Protein AF-A0A3R7DRZ2-F1 (afdb_monomer_lite)

Foldseek 3Di:
DDDPDPPDVVVVVVVVLCVVPVQPPPPDQPLVVLLVLLVLCLVPPDPVLLVVLVVCVVVVVVVVLQVSSVVSVDHDNDDVSSVSSNVSNVVVVVVVVVVVVVVVVD

Radius of gyration: 16.47 Å; chains: 1; bounding box: 45×23×56 Å

Secondary structure (DSSP, 8-state):
--------HHHHHHHHHHHHS-----S---HHHHHHHHHHHHHH--HHHHHHHHHHHHTT-HHHHHHHHHHTT-----HHHHHHHHHHHHHHHHHHHHHHHHHH--

Sequence (106 aa):
MGRFLPENGFRRFLECEAERNPLRIEGRIDKDEVFREAAILAKRMIEKDVALIMRFWGDKDYQMIAFMLKKYGLEFKGIIYTEELIRELLRILGAKVEVEEDLLKS

Structure (mmCIF, N/CA/C/O backbone):
data_AF-A0A3R7DRZ2-F1
#
_entry.id   AF-A0A3R7DRZ2-F1
#
loop_
_atom_site.group_PDB
_atom_site.id
_atom_site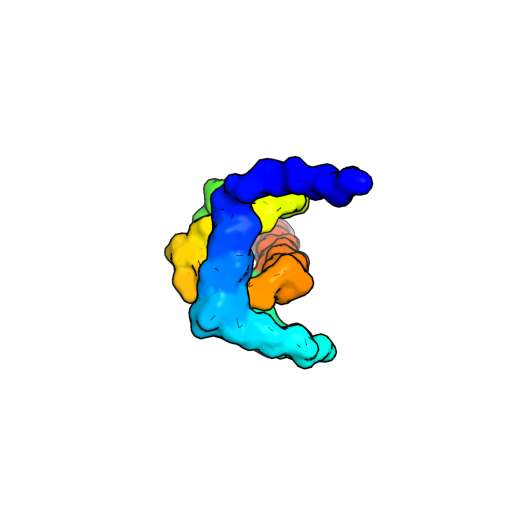.type_symbol
_atom_site.label_atom_id
_atom_site.label_alt_id
_atom_site.label_comp_id
_atom_site.label_asym_id
_atom_site.label_entity_id
_atom_site.label_seq_id
_atom_site.pdbx_PDB_ins_code
_atom_site.Cartn_x
_atom_site.Cartn_y
_atom_site.Cartn_z
_atom_site.occupancy
_atom_site.B_iso_or_equiv
_atom_site.auth_seq_id
_atom_site.auth_comp_id
_atom_site.auth_asym_id
_atom_site.auth_atom_id
_atom_site.pdbx_PDB_model_num
ATOM 1 N N . MET A 1 1 ? 13.079 -2.361 -37.277 1.00 37.75 1 MET A N 1
ATOM 2 C CA . MET A 1 1 ? 12.775 -1.057 -36.648 1.00 37.75 1 MET A CA 1
ATOM 3 C C . MET A 1 1 ? 11.992 -1.314 -35.371 1.00 37.75 1 MET A C 1
ATOM 5 O O . MET A 1 1 ? 10.832 -1.698 -35.445 1.00 37.75 1 MET A O 1
ATOM 9 N N . GLY A 1 2 ? 12.654 -1.228 -34.214 1.00 38.94 2 GLY A N 1
ATOM 10 C CA . GLY A 1 2 ? 11.992 -1.373 -32.916 1.00 38.94 2 GLY A CA 1
ATOM 11 C C . GLY A 1 2 ? 11.088 -0.171 -32.658 1.00 38.94 2 GLY A C 1
ATOM 12 O O . GLY A 1 2 ? 11.501 0.964 -32.889 1.00 38.94 2 GLY A O 1
ATOM 13 N N . ARG A 1 3 ? 9.845 -0.420 -32.239 1.00 39.84 3 ARG A N 1
ATOM 14 C CA . ARG A 1 3 ? 8.881 0.629 -31.894 1.00 39.84 3 ARG A CA 1
ATOM 15 C C . ARG A 1 3 ? 9.419 1.409 -30.692 1.00 39.84 3 ARG A C 1
ATOM 17 O O . ARG A 1 3 ? 9.465 0.870 -29.590 1.00 39.84 3 ARG A O 1
ATOM 24 N N . PHE A 1 4 ? 9.819 2.659 -30.910 1.00 44.88 4 PHE A N 1
ATOM 25 C CA . PHE A 1 4 ? 9.987 3.637 -29.840 1.00 44.88 4 PHE A CA 1
ATOM 26 C C . PHE A 1 4 ? 8.602 3.888 -29.234 1.00 44.88 4 PHE A C 1
ATOM 28 O O . PHE A 1 4 ? 7.766 4.569 -29.825 1.00 44.88 4 PHE A O 1
ATOM 35 N N . LEU A 1 5 ? 8.328 3.259 -28.092 1.00 47.66 5 LEU A N 1
ATOM 36 C CA . LEU A 1 5 ? 7.225 3.666 -27.225 1.00 47.66 5 LEU A CA 1
ATOM 37 C C . LEU A 1 5 ? 7.547 5.071 -26.687 1.00 47.66 5 LEU A C 1
ATOM 39 O O . LEU A 1 5 ? 8.708 5.314 -26.347 1.00 47.66 5 LEU A O 1
ATOM 43 N N . PRO A 1 6 ? 6.568 5.990 -26.625 1.00 52.25 6 PRO A N 1
ATOM 44 C CA . PRO A 1 6 ? 6.794 7.336 -26.112 1.00 52.25 6 PRO A CA 1
ATOM 45 C C . PRO A 1 6 ? 7.356 7.282 -24.683 1.00 52.25 6 PRO A C 1
ATOM 47 O O . PRO A 1 6 ? 7.055 6.367 -23.914 1.00 52.25 6 PRO A O 1
ATOM 50 N N . GLU A 1 7 ? 8.220 8.240 -24.338 1.00 54.59 7 GLU A N 1
ATOM 51 C CA . GLU A 1 7 ? 8.748 8.412 -22.980 1.00 54.59 7 GLU A CA 1
ATOM 52 C C . GLU A 1 7 ? 7.604 8.806 -22.037 1.00 54.59 7 GLU A C 1
ATOM 54 O O . GLU A 1 7 ? 7.334 9.979 -21.791 1.00 54.59 7 GLU A O 1
ATOM 59 N N . ASN A 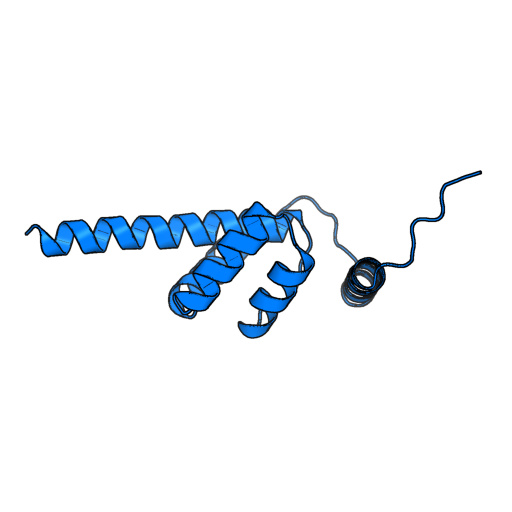1 8 ? 6.880 7.814 -21.523 1.00 66.44 8 ASN A N 1
ATOM 60 C CA . ASN A 1 8 ? 5.839 8.047 -20.534 1.00 66.44 8 ASN A CA 1
ATOM 61 C C . ASN A 1 8 ? 6.520 8.534 -19.246 1.00 66.44 8 ASN A C 1
ATOM 63 O O . ASN A 1 8 ? 7.491 7.922 -18.803 1.00 66.44 8 ASN A O 1
ATOM 67 N N . GLY A 1 9 ? 6.001 9.582 -18.599 1.00 64.62 9 GLY A N 1
ATOM 68 C CA . GLY A 1 9 ? 6.538 10.072 -17.318 1.00 64.62 9 GLY A CA 1
ATOM 69 C C . GLY A 1 9 ? 6.652 8.978 -16.245 1.00 64.62 9 GLY A C 1
ATOM 70 O O . GLY A 1 9 ? 7.546 9.031 -15.408 1.00 64.62 9 GLY A O 1
ATOM 71 N N . PHE A 1 10 ? 5.823 7.932 -16.337 1.00 62.12 10 PHE A N 1
ATOM 72 C CA . PHE A 1 10 ? 5.929 6.728 -15.516 1.00 62.12 10 PHE A CA 1
ATOM 73 C C . PHE A 1 10 ? 7.235 5.955 -15.726 1.00 62.12 10 PHE A C 1
ATOM 75 O O . PHE A 1 10 ? 7.822 5.483 -14.764 1.00 62.12 10 PHE A O 1
ATOM 82 N N . ARG A 1 11 ? 7.724 5.845 -16.967 1.00 68.50 11 ARG A N 1
ATOM 83 C CA . ARG A 1 11 ? 8.998 5.184 -17.262 1.00 68.50 11 ARG A CA 1
ATOM 84 C C . ARG A 1 11 ? 10.157 5.942 -16.625 1.00 68.50 11 ARG A C 1
ATOM 86 O O . ARG A 1 11 ? 10.944 5.324 -15.928 1.00 68.50 11 ARG A O 1
ATOM 93 N N . ARG A 1 12 ? 10.188 7.271 -16.772 1.00 68.06 12 ARG A N 1
ATOM 94 C CA . ARG A 1 12 ? 11.171 8.118 -16.079 1.00 68.06 12 ARG A CA 1
ATOM 95 C C . ARG A 1 12 ? 11.050 8.021 -14.562 1.00 68.06 12 ARG A C 1
ATOM 97 O O . ARG A 1 12 ? 12.059 8.027 -13.881 1.00 68.06 12 ARG A O 1
ATOM 104 N N . PHE A 1 13 ? 9.834 7.914 -14.028 1.00 70.06 13 PHE A N 1
ATOM 105 C CA . PHE A 1 13 ? 9.621 7.686 -12.599 1.00 70.06 13 PHE A CA 1
ATOM 106 C C 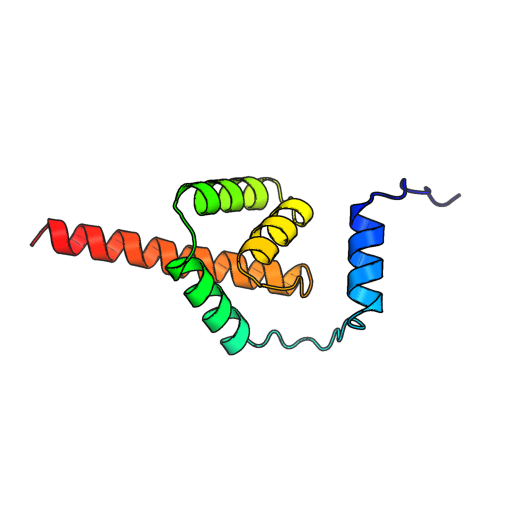. PHE A 1 13 ? 10.201 6.339 -12.150 1.00 70.06 13 PHE A C 1
ATOM 108 O O . PHE A 1 13 ? 10.949 6.309 -11.182 1.00 70.06 13 PHE A O 1
ATOM 115 N N . LEU A 1 14 ? 9.920 5.249 -12.871 1.00 66.75 14 LEU A N 1
ATOM 116 C CA . LEU A 1 14 ? 10.485 3.928 -12.584 1.00 66.75 14 LEU A CA 1
ATOM 117 C C . LEU A 1 14 ? 12.012 3.915 -12.716 1.00 66.75 14 LEU A C 1
ATOM 119 O O . LEU A 1 14 ? 12.678 3.306 -11.888 1.00 66.75 14 LEU A O 1
ATOM 123 N N . GLU A 1 15 ? 12.556 4.591 -13.728 1.00 65.94 15 GLU A N 1
ATOM 124 C CA . GLU A 1 15 ? 13.998 4.746 -13.942 1.00 65.94 15 GLU A CA 1
ATOM 125 C C . GLU A 1 15 ? 14.633 5.572 -12.812 1.00 65.94 15 GLU A C 1
ATOM 127 O O . GLU A 1 15 ? 15.612 5.126 -12.231 1.00 65.94 15 GLU A O 1
ATOM 132 N N . CYS A 1 16 ? 14.037 6.697 -12.402 1.00 66.19 16 CYS A N 1
ATOM 133 C CA . CYS A 1 16 ? 14.507 7.484 -11.258 1.00 66.19 16 CYS A CA 1
ATOM 134 C C . CYS A 1 16 ? 14.418 6.721 -9.929 1.00 66.19 16 CYS A C 1
ATOM 136 O O . CYS A 1 16 ? 15.331 6.817 -9.113 1.00 66.19 16 CYS A O 1
ATOM 138 N N . GLU A 1 17 ? 13.339 5.978 -9.674 1.00 62.94 17 GLU A N 1
ATOM 139 C CA . GLU A 1 17 ? 13.227 5.155 -8.463 1.00 62.94 17 GLU A CA 1
ATOM 140 C C . GLU A 1 17 ? 14.258 4.016 -8.484 1.00 62.94 17 GLU A C 1
ATOM 142 O O . GLU A 1 17 ? 14.906 3.765 -7.470 1.00 62.94 17 GLU A O 1
ATOM 147 N N . ALA A 1 18 ? 14.493 3.401 -9.649 1.00 60.94 18 ALA A N 1
ATOM 148 C CA . ALA A 1 18 ? 15.538 2.397 -9.837 1.00 60.94 18 ALA A CA 1
ATOM 149 C C . ALA A 1 18 ? 16.959 2.976 -9.723 1.00 60.94 18 ALA A C 1
ATOM 151 O O . ALA A 1 18 ? 17.855 2.282 -9.264 1.00 60.94 18 ALA A O 1
ATOM 152 N N . GLU A 1 19 ? 17.198 4.226 -10.114 1.00 62.75 19 GLU A N 1
ATOM 153 C CA . GLU A 1 19 ? 18.492 4.897 -9.929 1.00 62.75 19 GLU A CA 1
ATOM 154 C C . GLU A 1 19 ? 18.742 5.266 -8.461 1.00 62.75 19 GLU A C 1
ATOM 156 O O . GLU A 1 19 ? 19.869 5.160 -7.976 1.00 62.75 19 GLU A O 1
ATOM 161 N N . ARG A 1 20 ? 17.696 5.685 -7.738 1.00 60.84 20 ARG A N 1
ATOM 162 C CA . ARG A 1 20 ? 17.783 6.063 -6.317 1.00 60.84 20 ARG A CA 1
ATOM 163 C C . ARG A 1 20 ? 17.908 4.853 -5.396 1.00 60.84 20 ARG A C 1
ATOM 165 O O . ARG A 1 20 ? 18.618 4.930 -4.398 1.00 60.84 20 ARG A O 1
ATOM 172 N N . ASN A 1 21 ? 17.241 3.754 -5.737 1.00 54.81 21 ASN A N 1
ATOM 173 C CA . ASN A 1 21 ? 17.358 2.459 -5.083 1.00 54.81 21 ASN A CA 1
ATOM 174 C C . ASN A 1 21 ? 17.545 1.396 -6.176 1.00 54.81 21 ASN A C 1
ATOM 176 O O . ASN A 1 21 ? 16.541 0.905 -6.702 1.00 54.81 21 ASN A O 1
ATOM 180 N N . PRO A 1 22 ? 18.798 1.035 -6.536 1.00 48.53 22 PRO A N 1
ATOM 181 C CA . PRO A 1 22 ? 19.066 0.018 -7.550 1.00 48.53 22 PRO A CA 1
ATOM 182 C C . PRO A 1 22 ? 18.269 -1.226 -7.209 1.00 48.53 22 PRO A C 1
ATOM 184 O O . PRO A 1 22 ? 18.472 -1.817 -6.148 1.00 48.53 22 PRO A O 1
ATOM 187 N N . LEU A 1 23 ? 17.317 -1.552 -8.090 1.00 48.12 23 LEU A N 1
ATOM 188 C CA . LEU A 1 23 ? 16.370 -2.648 -7.947 1.00 48.12 23 LEU A CA 1
ATOM 189 C C . LEU A 1 23 ? 17.142 -3.906 -7.545 1.00 48.12 23 LEU A C 1
ATOM 191 O O . LEU A 1 23 ? 17.715 -4.597 -8.390 1.00 48.12 23 LEU A O 1
ATOM 195 N N . ARG A 1 24 ? 17.156 -4.213 -6.244 1.00 45.56 24 ARG A N 1
ATOM 196 C CA . ARG A 1 24 ? 17.525 -5.532 -5.743 1.00 45.56 24 ARG A CA 1
ATOM 197 C C . ARG A 1 24 ? 16.412 -6.467 -6.188 1.00 45.56 24 ARG A C 1
ATOM 199 O O . ARG A 1 24 ? 15.492 -6.770 -5.439 1.00 45.56 24 ARG A O 1
ATOM 206 N N . ILE A 1 25 ? 16.481 -6.895 -7.446 1.00 48.00 25 ILE A N 1
ATOM 207 C CA . ILE A 1 25 ? 15.766 -8.065 -7.939 1.00 48.00 25 ILE A CA 1
ATOM 208 C C . ILE A 1 25 ? 16.493 -9.276 -7.347 1.00 48.00 25 ILE A C 1
ATOM 210 O O . ILE A 1 25 ? 17.195 -10.010 -8.032 1.00 48.00 25 ILE A O 1
ATOM 214 N N . GLU A 1 26 ? 16.361 -9.460 -6.040 1.00 40.41 26 GLU A N 1
ATOM 215 C CA . GLU A 1 26 ? 16.558 -10.752 -5.402 1.00 40.41 26 GLU A CA 1
ATOM 216 C C . GLU A 1 26 ? 15.188 -11.165 -4.887 1.00 40.41 26 GLU A C 1
ATOM 218 O O . GLU A 1 26 ? 14.559 -10.454 -4.108 1.00 40.41 26 GLU A O 1
ATOM 223 N N . GLY A 1 27 ? 14.678 -12.273 -5.424 1.00 53.28 27 GLY A N 1
ATOM 224 C CA . GLY A 1 27 ? 13.291 -12.710 -5.302 1.00 53.28 27 GLY A CA 1
ATOM 225 C C . GLY A 1 27 ? 12.901 -13.184 -3.905 1.00 53.28 27 GLY A C 1
ATOM 226 O O . GLY A 1 27 ? 12.531 -14.341 -3.719 1.00 53.28 27 GLY A O 1
ATOM 227 N N . ARG A 1 28 ? 12.931 -12.287 -2.923 1.00 59.38 28 ARG A N 1
ATOM 228 C CA . ARG A 1 28 ? 12.305 -12.461 -1.617 1.00 59.38 28 ARG A CA 1
ATOM 229 C C . ARG A 1 28 ? 11.604 -11.164 -1.258 1.00 59.38 28 ARG A C 1
ATOM 231 O O . ARG A 1 28 ? 12.220 -10.220 -0.784 1.00 59.38 28 ARG A O 1
ATOM 238 N N . ILE A 1 29 ? 10.301 -11.133 -1.509 1.00 68.81 29 ILE A N 1
ATOM 239 C CA . ILE A 1 29 ? 9.426 -10.150 -0.879 1.00 68.81 29 ILE A CA 1
ATOM 240 C C . ILE A 1 29 ? 9.499 -10.425 0.624 1.00 68.81 29 ILE A C 1
ATOM 242 O O . ILE A 1 29 ? 9.204 -11.545 1.053 1.00 68.81 29 ILE A O 1
ATOM 246 N N . ASP A 1 30 ? 9.914 -9.435 1.409 1.00 81.31 30 ASP A N 1
ATOM 247 C CA . ASP A 1 30 ? 9.816 -9.508 2.862 1.00 81.31 30 ASP A CA 1
ATOM 248 C C . ASP A 1 30 ? 8.330 -9.425 3.242 1.00 81.31 30 ASP A C 1
ATOM 250 O O . ASP A 1 30 ? 7.705 -8.363 3.215 1.00 81.31 30 ASP A O 1
ATOM 254 N N . LYS A 1 31 ? 7.737 -10.583 3.544 1.00 83.38 31 LYS A N 1
ATOM 255 C CA . LYS A 1 31 ? 6.316 -10.678 3.898 1.00 83.38 31 LYS A CA 1
ATOM 256 C C . LYS A 1 31 ? 5.991 -9.936 5.193 1.00 83.38 31 LYS A C 1
ATOM 258 O O . LYS A 1 31 ? 4.879 -9.427 5.320 1.00 83.38 31 LYS A O 1
ATOM 263 N N . ASP A 1 32 ? 6.936 -9.849 6.124 1.00 86.62 32 ASP A N 1
ATOM 264 C CA . ASP A 1 32 ? 6.732 -9.147 7.390 1.00 86.62 32 ASP A CA 1
ATOM 265 C C . ASP A 1 32 ? 6.737 -7.634 7.170 1.00 86.62 32 ASP A C 1
ATOM 267 O O . ASP A 1 32 ? 6.010 -6.891 7.833 1.00 86.62 32 ASP A O 1
ATOM 271 N N . GLU A 1 33 ? 7.555 -7.148 6.238 1.00 88.25 33 GLU A N 1
ATOM 272 C CA . GLU A 1 33 ? 7.512 -5.758 5.783 1.00 88.25 33 GLU A CA 1
ATOM 273 C C . GLU A 1 33 ? 6.177 -5.430 5.102 1.00 88.25 33 GLU A C 1
ATOM 275 O O . GLU A 1 33 ? 5.496 -4.496 5.529 1.00 88.25 33 GLU A O 1
ATOM 280 N N 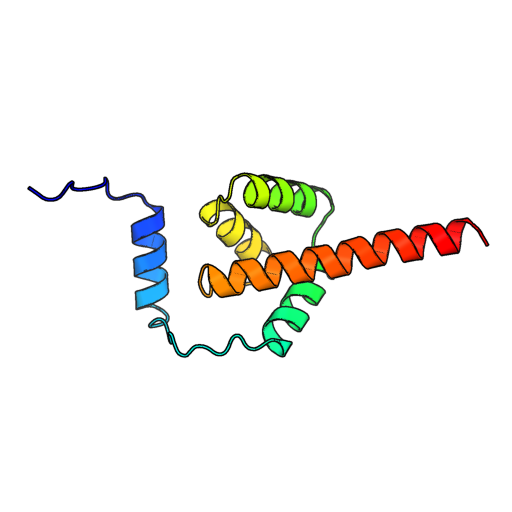. VAL A 1 34 ? 5.751 -6.250 4.133 1.00 91.06 34 VAL A N 1
ATOM 281 C CA . VAL A 1 34 ? 4.459 -6.090 3.443 1.00 91.06 34 VAL A CA 1
ATOM 282 C C . VAL A 1 34 ? 3.302 -6.051 4.439 1.00 91.06 34 VAL A C 1
ATOM 284 O O . VAL A 1 34 ? 2.461 -5.154 4.376 1.00 91.06 34 VAL A O 1
ATOM 287 N N . PHE A 1 35 ? 3.270 -6.987 5.390 1.00 92.50 35 PHE A N 1
ATOM 288 C CA . PHE A 1 35 ? 2.220 -7.049 6.401 1.00 92.50 35 PHE A CA 1
ATOM 289 C C . PHE A 1 35 ? 2.204 -5.805 7.297 1.00 92.50 35 PHE A C 1
ATOM 291 O O . PHE A 1 35 ? 1.143 -5.226 7.546 1.00 92.50 35 PHE A O 1
ATOM 298 N N . ARG A 1 36 ? 3.376 -5.355 7.765 1.00 91.75 36 ARG A N 1
ATOM 299 C CA . ARG A 1 36 ? 3.488 -4.146 8.596 1.00 91.75 36 ARG A CA 1
ATOM 300 C C . ARG A 1 36 ? 3.003 -2.909 7.855 1.00 91.75 36 ARG A C 1
ATOM 302 O O . ARG A 1 36 ? 2.236 -2.127 8.416 1.00 91.75 36 ARG A O 1
ATOM 309 N N . GLU A 1 37 ? 3.415 -2.737 6.606 1.00 94.06 37 GLU A N 1
ATOM 310 C CA . GLU A 1 37 ? 2.984 -1.603 5.793 1.00 94.06 37 GLU A CA 1
ATOM 311 C C . GLU A 1 37 ? 1.484 -1.661 5.489 1.00 94.06 37 GLU A C 1
ATOM 313 O O . GLU A 1 37 ? 0.795 -0.656 5.668 1.00 94.06 37 GLU A O 1
ATOM 318 N N . ALA A 1 38 ? 0.943 -2.833 5.142 1.00 93.75 38 ALA A N 1
ATOM 319 C CA . ALA A 1 38 ? -0.491 -3.027 4.932 1.00 93.75 38 ALA A CA 1
ATOM 320 C C . ALA A 1 38 ? -1.308 -2.679 6.185 1.00 93.75 38 ALA A C 1
ATOM 322 O O . ALA A 1 38 ? -2.325 -1.991 6.093 1.00 93.75 38 ALA A O 1
ATOM 323 N N . ALA A 1 39 ? -0.844 -3.083 7.371 1.00 92.94 39 ALA A N 1
ATOM 324 C CA . ALA A 1 39 ? -1.492 -2.749 8.637 1.00 92.94 39 ALA A CA 1
ATOM 325 C C . ALA A 1 39 ? -1.452 -1.239 8.936 1.00 92.94 39 ALA A C 1
ATOM 327 O O . ALA A 1 39 ? -2.447 -0.671 9.398 1.00 92.94 39 ALA A O 1
ATOM 328 N N . ILE A 1 40 ? -0.332 -0.566 8.642 1.00 92.44 40 ILE A N 1
ATOM 329 C CA . ILE A 1 40 ? -0.215 0.896 8.765 1.00 92.44 40 ILE A CA 1
ATOM 330 C C . ILE A 1 40 ? -1.216 1.586 7.836 1.00 92.44 40 ILE A C 1
ATOM 332 O O . ILE A 1 40 ? -1.919 2.502 8.273 1.00 92.44 40 ILE A O 1
ATOM 336 N N . LEU A 1 41 ? -1.313 1.135 6.583 1.00 93.06 41 LEU A N 1
ATOM 337 C CA . LEU A 1 41 ? -2.282 1.649 5.620 1.00 93.06 41 LEU A CA 1
ATOM 338 C C . LEU A 1 41 ? -3.712 1.432 6.111 1.00 93.06 41 LEU A C 1
ATOM 340 O O . LEU A 1 41 ? -4.452 2.399 6.236 1.00 93.06 41 LEU A O 1
ATOM 344 N N . ALA A 1 42 ? -4.080 0.211 6.496 1.00 92.25 42 ALA A N 1
ATOM 345 C CA . ALA A 1 42 ? -5.422 -0.119 6.975 1.00 92.25 42 ALA A CA 1
ATOM 346 C C . ALA A 1 42 ? -5.832 0.645 8.248 1.00 92.25 42 ALA A C 1
ATOM 348 O O . ALA A 1 42 ? -7.019 0.741 8.563 1.00 92.25 42 ALA A O 1
ATOM 349 N N . LYS A 1 43 ? -4.862 1.143 9.024 1.00 91.62 43 LYS A N 1
ATOM 350 C CA . LYS A 1 43 ? -5.102 1.977 10.209 1.00 91.62 43 LYS A CA 1
ATOM 351 C C . LYS A 1 43 ? -5.240 3.463 9.873 1.00 91.62 43 LYS A C 1
ATOM 353 O O . LYS A 1 43 ? -5.957 4.166 10.576 1.00 91.62 43 LYS A O 1
ATOM 358 N N . ARG A 1 44 ? -4.506 3.955 8.871 1.00 93.38 44 ARG A N 1
ATOM 359 C CA . ARG A 1 44 ? -4.397 5.393 8.569 1.00 93.38 44 ARG A CA 1
ATOM 360 C C . ARG A 1 44 ? -5.248 5.836 7.387 1.00 93.38 44 ARG A C 1
ATOM 362 O O . ARG A 1 44 ? -5.574 7.017 7.311 1.00 93.38 44 ARG A O 1
ATOM 369 N N . MET A 1 45 ? -5.546 4.934 6.456 1.00 92.25 45 MET A N 1
ATOM 370 C CA . MET A 1 45 ? -6.311 5.252 5.260 1.00 92.25 45 MET A CA 1
ATOM 371 C C . MET A 1 45 ? -7.746 5.596 5.606 1.00 92.25 45 MET A C 1
ATOM 373 O O . MET A 1 45 ? -8.423 4.866 6.325 1.00 92.25 45 MET A O 1
ATOM 377 N N . ILE A 1 46 ? -8.204 6.708 5.040 1.00 91.69 46 ILE A N 1
ATOM 378 C CA . ILE A 1 46 ? -9.613 7.085 5.056 1.00 91.69 46 ILE A CA 1
ATOM 379 C C . ILE A 1 46 ? -10.368 6.322 3.964 1.00 91.69 46 ILE A C 1
ATOM 381 O O . ILE A 1 46 ? -9.798 5.988 2.924 1.00 91.69 46 ILE A O 1
ATOM 385 N N . GLU A 1 47 ? -11.669 6.116 4.154 1.00 88.50 47 GLU A N 1
ATOM 386 C CA . GLU A 1 47 ? -12.532 5.364 3.226 1.00 88.50 47 GLU A CA 1
ATOM 387 C C . GLU A 1 47 ? -12.434 5.854 1.775 1.00 88.50 47 GLU A C 1
ATOM 389 O O . GLU A 1 47 ? -12.356 5.062 0.836 1.00 88.50 47 GLU A O 1
ATOM 394 N N . LYS A 1 48 ? -12.356 7.177 1.580 1.00 91.88 48 LYS A N 1
ATOM 395 C CA . LYS A 1 48 ? -12.199 7.784 0.252 1.00 91.88 48 LYS A CA 1
ATOM 396 C C . LYS A 1 48 ? -10.924 7.320 -0.456 1.00 91.88 48 LYS A C 1
ATOM 398 O O . LYS A 1 48 ? -10.944 7.079 -1.661 1.00 91.88 48 LYS A O 1
ATOM 403 N N . ASP A 1 49 ? -9.823 7.201 0.277 1.00 92.50 49 ASP A N 1
ATOM 404 C CA . ASP A 1 49 ? -8.537 6.797 -0.286 1.00 92.50 49 ASP A CA 1
ATOM 405 C C . ASP A 1 49 ? -8.495 5.290 -0.555 1.00 92.50 49 ASP A C 1
ATOM 407 O O . ASP A 1 49 ? -7.918 4.875 -1.561 1.00 92.50 49 ASP A O 1
ATOM 411 N N . VAL A 1 50 ? -9.176 4.490 0.274 1.00 90.38 50 VAL A N 1
ATOM 412 C CA . VAL A 1 50 ? -9.406 3.060 0.013 1.00 90.38 50 VAL A CA 1
ATOM 413 C C . VAL A 1 50 ? -10.165 2.876 -1.301 1.00 90.38 50 VAL A C 1
ATOM 415 O O . VAL A 1 50 ? -9.707 2.138 -2.172 1.00 90.38 50 VAL A O 1
ATOM 418 N N . ALA A 1 51 ? -11.273 3.599 -1.495 1.00 91.06 51 ALA A N 1
ATOM 419 C CA . ALA A 1 51 ? -12.063 3.524 -2.725 1.00 91.06 51 ALA A CA 1
ATOM 420 C C . ALA A 1 51 ? -11.244 3.912 -3.971 1.00 91.06 51 ALA A C 1
ATOM 422 O O . ALA A 1 51 ? -11.345 3.266 -5.017 1.00 91.06 51 ALA A O 1
ATOM 423 N N . LEU A 1 52 ? -10.392 4.938 -3.859 1.00 93.38 52 LEU A N 1
ATOM 424 C CA . LEU A 1 52 ? -9.482 5.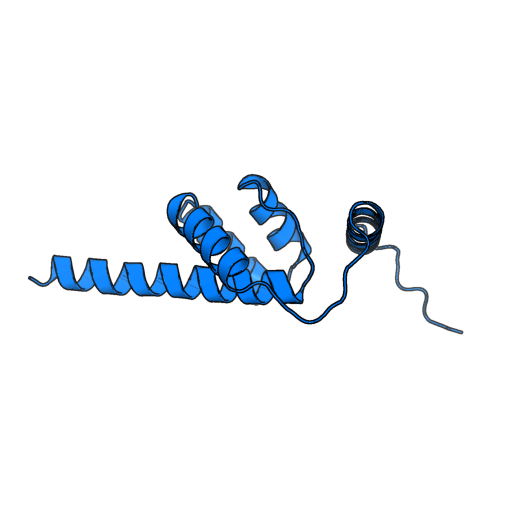334 -4.936 1.00 93.38 52 LEU A CA 1
ATOM 425 C C . LEU A 1 52 ? -8.454 4.243 -5.248 1.00 93.38 52 LEU A C 1
ATOM 427 O O . LEU A 1 52 ? -8.255 3.923 -6.417 1.00 93.38 52 LEU A O 1
ATOM 431 N N . ILE A 1 53 ? -7.837 3.639 -4.230 1.00 91.50 53 ILE A N 1
ATOM 432 C CA . ILE A 1 53 ? -6.899 2.527 -4.427 1.00 91.50 53 ILE A CA 1
ATOM 433 C C . ILE A 1 53 ? -7.577 1.330 -5.085 1.00 91.50 53 ILE A C 1
ATOM 435 O O . ILE A 1 53 ? -7.002 0.763 -6.008 1.00 91.50 53 ILE A O 1
ATOM 439 N N . MET A 1 54 ? -8.793 0.966 -4.669 1.00 90.25 54 MET A N 1
ATOM 440 C CA . MET A 1 54 ? -9.535 -0.138 -5.287 1.00 90.25 54 MET A CA 1
ATOM 441 C C . MET A 1 54 ? -9.819 0.129 -6.765 1.00 90.25 54 MET A C 1
ATOM 443 O O . MET A 1 54 ? -9.654 -0.765 -7.595 1.00 90.25 54 MET A O 1
ATOM 447 N N . ARG A 1 55 ? -10.183 1.370 -7.109 1.00 93.56 55 ARG A N 1
ATOM 448 C CA . ARG A 1 55 ? -10.375 1.782 -8.502 1.00 93.56 55 ARG A CA 1
ATOM 449 C C . ARG A 1 55 ? -9.077 1.668 -9.306 1.00 93.56 55 ARG A C 1
ATOM 451 O O . ARG A 1 55 ? -9.062 0.993 -10.329 1.00 93.56 55 ARG A O 1
ATOM 458 N N . PHE A 1 56 ? -7.985 2.266 -8.828 1.00 92.31 56 PHE A N 1
ATOM 459 C CA . PHE A 1 56 ? -6.693 2.205 -9.524 1.00 92.31 56 PHE A CA 1
ATOM 460 C C . PHE A 1 56 ? -6.146 0.778 -9.620 1.00 92.31 56 PHE A C 1
ATOM 462 O O . PHE A 1 56 ? -5.501 0.430 -10.604 1.00 92.31 56 PHE A O 1
ATOM 469 N N . TRP A 1 57 ? -6.429 -0.068 -8.629 1.00 90.75 57 TRP A N 1
ATOM 470 C CA . TRP A 1 57 ? -6.086 -1.485 -8.654 1.00 90.75 57 TRP A CA 1
ATOM 471 C C . TRP A 1 57 ? -6.839 -2.252 -9.745 1.00 90.75 57 TRP A C 1
ATOM 473 O O . TRP A 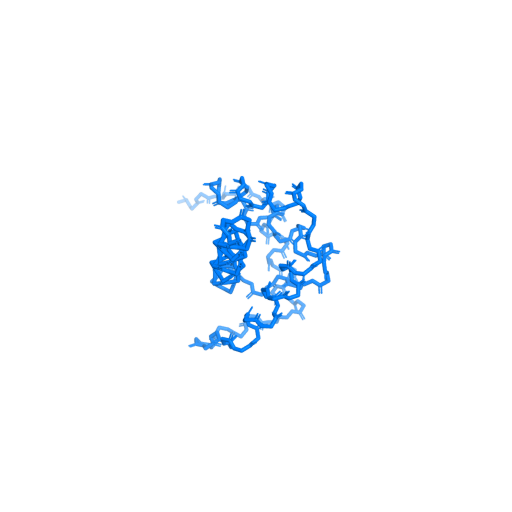1 57 ? -6.222 -3.049 -10.454 1.00 90.75 57 TRP A O 1
ATOM 483 N N . GLY A 1 58 ? -8.137 -1.980 -9.918 1.00 87.19 58 GLY A N 1
ATOM 484 C CA . GLY A 1 58 ? -8.938 -2.531 -11.015 1.00 87.19 58 GLY A CA 1
ATOM 485 C C . GLY A 1 58 ? -8.425 -2.100 -12.391 1.00 87.19 58 GLY A C 1
ATOM 486 O O . GLY A 1 58 ? -8.283 -2.936 -13.280 1.00 87.19 58 GLY A O 1
ATOM 487 N N . ASP A 1 59 ? -8.049 -0.827 -12.522 1.00 90.31 59 ASP A N 1
ATOM 488 C CA . ASP A 1 59 ? -7.500 -0.246 -13.756 1.00 90.31 59 ASP A CA 1
ATOM 489 C C . ASP A 1 59 ? -6.015 -0.603 -13.990 1.00 90.31 59 ASP A C 1
ATOM 491 O O . ASP A 1 59 ? -5.445 -0.254 -15.025 1.00 90.31 59 ASP A O 1
ATOM 495 N N . LYS A 1 60 ? -5.371 -1.292 -13.033 1.00 85.25 60 LYS A N 1
ATOM 496 C CA . LYS A 1 60 ? -3.924 -1.578 -13.017 1.00 85.25 60 LYS A CA 1
ATOM 497 C C . LYS A 1 60 ? -3.053 -0.321 -13.178 1.00 85.25 60 LYS A C 1
ATOM 499 O O . LYS A 1 60 ? -1.951 -0.371 -13.726 1.00 85.25 60 LYS A O 1
ATOM 504 N N . ASP A 1 61 ? -3.515 0.807 -12.641 1.00 90.00 61 ASP A N 1
ATOM 505 C CA . ASP A 1 61 ? -2.803 2.085 -12.648 1.00 90.00 61 ASP A CA 1
ATOM 506 C C . ASP A 1 61 ? -1.801 2.165 -11.483 1.00 90.00 61 ASP A C 1
ATOM 508 O O . ASP A 1 61 ? -2.025 2.795 -10.445 1.00 90.00 61 ASP A O 1
ATOM 512 N N . TYR A 1 62 ? -0.656 1.499 -11.655 1.00 85.25 62 TYR A N 1
ATOM 513 C CA . TYR A 1 62 ? 0.413 1.475 -10.651 1.00 85.25 62 TYR A CA 1
ATOM 514 C C . TYR A 1 62 ? 1.023 2.853 -10.376 1.00 85.25 62 TYR A C 1
ATOM 516 O O . TYR A 1 62 ? 1.554 3.067 -9.286 1.00 85.25 62 TYR A O 1
ATOM 524 N N . GLN A 1 63 ? 0.933 3.795 -11.320 1.00 87.31 63 GLN A N 1
ATOM 525 C CA . GLN A 1 63 ? 1.403 5.161 -11.104 1.00 87.31 63 GLN A CA 1
ATOM 526 C C . GLN A 1 63 ? 0.556 5.847 -10.035 1.00 87.31 63 GLN A C 1
ATOM 528 O O . GLN A 1 63 ? 1.094 6.421 -9.085 1.00 87.31 63 GLN A O 1
ATOM 533 N N . MET A 1 64 ? -0.767 5.773 -10.174 1.00 91.19 64 MET A N 1
ATOM 534 C CA . MET A 1 64 ? -1.678 6.382 -9.211 1.00 91.19 64 MET A CA 1
ATOM 535 C C . MET A 1 64 ? -1.656 5.648 -7.873 1.00 91.19 64 MET A C 1
ATOM 537 O O . MET A 1 64 ? -1.700 6.300 -6.830 1.00 91.19 64 MET A O 1
ATOM 541 N N . ILE A 1 65 ? -1.486 4.321 -7.876 1.00 90.56 65 ILE A N 1
ATOM 542 C CA . ILE A 1 65 ? -1.278 3.555 -6.639 1.00 90.56 65 ILE A CA 1
ATOM 543 C C . ILE A 1 65 ? -0.012 4.034 -5.922 1.00 90.56 65 ILE A C 1
ATOM 545 O O . ILE A 1 65 ? -0.090 4.411 -4.756 1.00 90.56 65 ILE A O 1
ATOM 549 N N . ALA A 1 66 ? 1.135 4.105 -6.604 1.00 89.00 66 ALA A N 1
ATOM 550 C CA . ALA A 1 66 ? 2.384 4.580 -6.007 1.00 89.00 66 ALA A CA 1
ATOM 551 C C . ALA A 1 66 ? 2.252 6.012 -5.458 1.00 89.00 66 ALA A C 1
ATOM 553 O O . ALA A 1 66 ? 2.695 6.305 -4.345 1.00 89.00 66 ALA A O 1
ATOM 554 N N . PHE A 1 67 ? 1.580 6.898 -6.200 1.00 90.31 67 PHE A N 1
ATOM 555 C CA . PHE A 1 67 ? 1.300 8.259 -5.746 1.00 90.31 67 PHE A CA 1
ATOM 556 C C . PHE A 1 67 ? 0.445 8.289 -4.471 1.00 90.31 67 PHE A C 1
ATOM 558 O O . PHE A 1 67 ? 0.708 9.083 -3.566 1.00 90.31 67 PHE A O 1
ATOM 565 N N . MET A 1 68 ? -0.561 7.418 -4.373 1.00 91.44 68 MET A N 1
ATOM 566 C CA . MET A 1 68 ? -1.392 7.286 -3.176 1.00 91.44 68 MET A CA 1
ATOM 567 C C . MET A 1 68 ? -0.591 6.744 -1.992 1.00 91.44 68 MET A C 1
ATOM 569 O O . MET A 1 68 ? -0.645 7.336 -0.918 1.00 91.44 68 MET A O 1
ATOM 573 N N . LEU A 1 69 ? 0.198 5.685 -2.187 1.00 91.00 69 LEU A N 1
ATOM 574 C CA . LEU A 1 69 ? 1.048 5.092 -1.147 1.00 91.00 69 LEU A CA 1
ATOM 575 C C . LEU A 1 69 ? 2.035 6.114 -0.562 1.00 91.00 69 LEU A C 1
ATOM 577 O O . LEU A 1 69 ? 2.198 6.198 0.658 1.00 91.00 69 LEU A O 1
ATOM 581 N N . LYS A 1 70 ? 2.592 6.987 -1.409 1.00 91.12 70 LYS A N 1
ATOM 582 C CA . LYS A 1 70 ? 3.489 8.069 -0.984 1.00 91.12 70 LYS A CA 1
ATOM 583 C C . LYS A 1 70 ? 2.844 9.041 0.006 1.00 91.12 70 LYS A C 1
ATOM 585 O O . LYS A 1 70 ? 3.524 9.510 0.917 1.00 91.12 70 LYS A O 1
ATOM 590 N N . LYS A 1 71 ? 1.536 9.318 -0.102 1.00 90.81 71 LYS A N 1
ATOM 591 C CA . LYS A 1 71 ? 0.808 10.167 0.870 1.00 90.81 71 LYS A CA 1
ATOM 592 C C . LYS A 1 71 ? 0.836 9.589 2.286 1.00 90.81 71 LYS A C 1
ATOM 594 O O . LYS A 1 71 ? 0.762 10.334 3.259 1.00 90.81 71 LYS A O 1
ATOM 599 N N . TYR A 1 72 ? 0.962 8.270 2.391 1.00 91.00 72 TYR A N 1
ATOM 600 C CA . TYR A 1 72 ? 1.038 7.542 3.653 1.00 91.00 72 TYR A CA 1
ATOM 601 C C . TYR A 1 72 ? 2.478 7.286 4.115 1.00 91.00 72 TYR A C 1
ATOM 603 O O . TYR A 1 72 ? 2.676 6.706 5.183 1.00 91.00 72 TYR A O 1
ATOM 611 N N . GLY A 1 73 ? 3.469 7.791 3.372 1.00 90.12 73 GLY A N 1
ATOM 612 C CA . GLY A 1 73 ? 4.891 7.657 3.679 1.00 90.12 73 GLY A CA 1
ATOM 613 C C . GLY A 1 73 ? 5.514 6.351 3.191 1.00 90.12 73 GLY A C 1
ATOM 614 O O . GLY A 1 73 ? 6.582 5.997 3.674 1.00 90.12 73 GLY A O 1
ATOM 615 N N . LEU A 1 74 ? 4.861 5.636 2.270 1.00 89.31 74 LEU A N 1
ATOM 616 C CA . LEU A 1 74 ? 5.404 4.416 1.677 1.00 89.31 74 LEU A CA 1
ATOM 617 C C . LEU A 1 74 ? 6.095 4.714 0.346 1.00 89.31 74 LEU A C 1
ATOM 619 O O . LEU A 1 74 ? 5.556 5.429 -0.502 1.00 89.31 74 LEU A O 1
ATOM 623 N N . GLU A 1 75 ? 7.286 4.149 0.170 1.00 85.00 75 GLU A N 1
ATOM 624 C CA . GLU A 1 75 ? 8.053 4.234 -1.073 1.00 85.00 75 GLU A CA 1
ATOM 625 C C . GLU A 1 75 ? 7.632 3.141 -2.059 1.00 85.00 75 GLU A C 1
ATOM 627 O O . GLU A 1 75 ? 7.177 2.062 -1.674 1.00 85.00 75 GLU A O 1
ATOM 632 N N . PHE A 1 76 ? 7.786 3.414 -3.356 1.00 82.50 76 PHE A N 1
ATOM 633 C CA . PHE A 1 76 ? 7.474 2.430 -4.382 1.00 82.50 76 PHE A CA 1
ATOM 634 C C . PHE A 1 76 ? 8.629 1.436 -4.526 1.00 82.50 76 PHE A C 1
ATOM 636 O O . PHE A 1 76 ? 9.703 1.776 -5.008 1.00 82.50 76 PHE A O 1
ATOM 643 N N . LYS A 1 77 ? 8.388 0.177 -4.154 1.00 82.81 77 LYS A N 1
ATOM 644 C CA . LYS A 1 77 ? 9.402 -0.895 -4.177 1.00 82.81 77 LYS A CA 1
ATOM 645 C C . LYS A 1 77 ? 9.254 -1.853 -5.364 1.00 82.81 77 LYS A C 1
ATOM 647 O O . LYS A 1 77 ? 9.785 -2.960 -5.356 1.00 82.81 77 LYS A O 1
ATOM 652 N N . GLY A 1 78 ? 8.507 -1.448 -6.390 1.00 83.00 78 GLY A N 1
ATOM 653 C CA . GLY A 1 78 ? 8.235 -2.260 -7.574 1.00 83.00 78 GLY A CA 1
ATOM 654 C C . GLY A 1 78 ? 6.827 -2.854 -7.614 1.00 83.00 78 GLY A C 1
ATOM 655 O O . GLY A 1 78 ? 6.081 -2.863 -6.631 1.00 83.00 78 GLY A O 1
ATOM 656 N N . ILE A 1 79 ? 6.461 -3.355 -8.797 1.00 85.00 79 ILE A N 1
ATOM 657 C CA . ILE A 1 79 ? 5.106 -3.840 -9.100 1.00 85.00 79 ILE A CA 1
ATOM 658 C C . ILE A 1 79 ? 4.739 -5.026 -8.211 1.00 85.00 79 ILE A C 1
ATOM 660 O O . ILE A 1 79 ? 3.698 -4.994 -7.570 1.00 85.00 79 ILE A O 1
ATOM 664 N N . ILE A 1 80 ? 5.611 -6.033 -8.126 1.00 85.38 80 ILE A N 1
ATOM 665 C CA . ILE A 1 80 ? 5.352 -7.267 -7.372 1.00 85.38 80 ILE A CA 1
ATOM 666 C C . ILE A 1 80 ? 5.105 -6.965 -5.886 1.00 85.38 80 ILE A C 1
ATOM 668 O O . ILE A 1 80 ? 4.128 -7.440 -5.316 1.00 85.38 80 ILE A O 1
ATOM 672 N N . TYR A 1 81 ? 5.948 -6.127 -5.276 1.00 87.50 81 TYR A N 1
ATOM 673 C CA . TYR A 1 81 ? 5.758 -5.687 -3.893 1.00 87.50 81 TYR A CA 1
ATOM 674 C C . TYR A 1 81 ? 4.419 -4.966 -3.712 1.00 87.50 81 TYR A C 1
ATOM 676 O O . TYR A 1 81 ? 3.669 -5.248 -2.783 1.00 87.50 81 TYR A O 1
ATOM 684 N N . THR A 1 82 ? 4.104 -4.055 -4.636 1.00 88.88 82 THR A N 1
ATOM 685 C CA . THR A 1 82 ? 2.852 -3.294 -4.613 1.00 88.88 82 THR A CA 1
ATOM 686 C C . THR A 1 82 ? 1.637 -4.216 -4.732 1.00 88.88 82 THR A C 1
ATOM 688 O O . THR A 1 82 ? 0.650 -4.005 -4.037 1.00 88.88 82 THR A O 1
ATOM 691 N N . GLU A 1 83 ? 1.696 -5.260 -5.563 1.00 90.00 83 GLU A N 1
ATOM 692 C CA . GLU A 1 83 ? 0.604 -6.232 -5.676 1.00 90.00 83 GLU A CA 1
ATOM 693 C C . GLU A 1 83 ? 0.353 -6.975 -4.361 1.00 90.00 83 GLU A C 1
ATOM 695 O O . GLU A 1 83 ? -0.797 -7.074 -3.933 1.00 90.00 83 GLU A O 1
ATOM 700 N N . GLU A 1 84 ? 1.408 -7.467 -3.710 1.00 91.31 84 GLU A N 1
ATOM 701 C CA . GLU A 1 84 ? 1.286 -8.156 -2.420 1.00 91.31 84 GLU A CA 1
ATOM 702 C C . GLU A 1 84 ? 0.783 -7.210 -1.322 1.00 91.31 84 GLU A C 1
ATOM 704 O O . GLU A 1 84 ? -0.119 -7.569 -0.567 1.00 91.31 84 GLU A O 1
ATOM 709 N N . LEU A 1 85 ? 1.281 -5.970 -1.287 1.00 92.69 85 LEU A N 1
ATOM 710 C CA . LEU A 1 85 ? 0.824 -4.937 -0.357 1.00 92.69 85 LEU A CA 1
ATOM 711 C C . LEU A 1 85 ? -0.671 -4.642 -0.503 1.00 92.69 85 LEU A C 1
ATOM 713 O O . LEU A 1 85 ? -1.385 -4.592 0.497 1.00 92.69 85 LEU A O 1
ATOM 717 N N . ILE A 1 86 ? -1.160 -4.459 -1.733 1.00 92.00 86 ILE A N 1
ATOM 718 C CA . ILE A 1 86 ? -2.581 -4.185 -1.968 1.00 92.00 86 ILE A CA 1
ATOM 719 C C . ILE A 1 86 ? -3.442 -5.408 -1.629 1.00 92.00 86 ILE A C 1
ATOM 721 O O . ILE A 1 86 ? -4.494 -5.245 -1.013 1.00 92.00 86 ILE A O 1
ATOM 725 N N . ARG A 1 87 ? -3.005 -6.633 -1.956 1.00 91.75 87 ARG A N 1
ATOM 726 C CA . ARG A 1 87 ? -3.718 -7.863 -1.555 1.00 91.75 87 ARG A CA 1
ATOM 727 C C . ARG A 1 87 ? -3.857 -7.963 -0.038 1.00 91.75 87 ARG A C 1
ATOM 729 O O . ARG A 1 87 ? -4.946 -8.241 0.459 1.00 91.75 87 ARG A O 1
ATOM 736 N N . GLU A 1 88 ? -2.774 -7.704 0.684 1.00 93.75 88 GLU A N 1
ATOM 737 C CA . GLU A 1 88 ? -2.749 -7.777 2.141 1.00 93.75 88 GLU A CA 1
ATOM 738 C C . GLU A 1 88 ? -3.590 -6.665 2.785 1.00 93.75 88 GLU A C 1
ATOM 740 O O . GLU A 1 88 ? -4.365 -6.923 3.705 1.00 93.75 88 GLU A O 1
ATOM 745 N N . LEU A 1 89 ? -3.530 -5.444 2.244 1.00 93.31 89 LEU A N 1
ATOM 746 C CA . LEU A 1 89 ? -4.393 -4.335 2.655 1.00 93.31 89 LEU A CA 1
ATOM 747 C C . LEU A 1 89 ? -5.875 -4.706 2.524 1.00 93.31 89 LEU A C 1
ATOM 749 O O . LEU A 1 89 ? -6.641 -4.526 3.470 1.00 93.31 89 LEU A O 1
ATOM 753 N N . LEU A 1 90 ? -6.280 -5.250 1.374 1.00 89.81 90 LEU A N 1
ATOM 754 C CA . LEU A 1 90 ? -7.664 -5.660 1.135 1.00 89.81 90 LEU A CA 1
ATOM 755 C C . LEU A 1 90 ? -8.093 -6.800 2.064 1.00 89.81 90 LEU A C 1
ATOM 757 O O . LEU A 1 90 ? -9.228 -6.797 2.529 1.00 89.81 90 LEU A O 1
ATOM 761 N N . ARG A 1 91 ? -7.188 -7.731 2.389 1.00 91.31 91 ARG A N 1
ATOM 762 C CA . ARG A 1 91 ? -7.443 -8.794 3.370 1.00 91.31 91 ARG A CA 1
ATOM 763 C C . ARG A 1 91 ? -7.738 -8.223 4.758 1.00 91.31 91 ARG A C 1
ATOM 765 O O . ARG A 1 91 ? -8.717 -8.622 5.380 1.00 91.31 91 ARG A O 1
ATOM 772 N N . ILE A 1 92 ? -6.924 -7.275 5.226 1.00 91.44 92 ILE A N 1
ATOM 773 C CA . ILE A 1 92 ? -7.112 -6.627 6.534 1.00 91.44 92 ILE A CA 1
ATOM 774 C C . ILE A 1 92 ? -8.417 -5.822 6.559 1.00 91.44 92 ILE A C 1
ATOM 776 O O . ILE A 1 92 ? -9.140 -5.855 7.553 1.00 91.44 92 ILE A O 1
ATOM 780 N N . LEU A 1 93 ? -8.727 -5.100 5.480 1.00 87.00 93 LEU A N 1
ATOM 781 C CA . LEU A 1 93 ? -9.963 -4.324 5.380 1.00 87.00 93 LEU A CA 1
ATOM 782 C C . LEU A 1 93 ? -11.202 -5.226 5.314 1.00 87.00 93 LEU A C 1
ATOM 784 O O . LEU A 1 93 ? -12.171 -4.946 6.008 1.00 87.00 93 LEU A O 1
ATOM 788 N N . GLY A 1 94 ? -11.158 -6.327 4.558 1.00 82.50 94 GLY A N 1
ATOM 789 C CA . GLY A 1 94 ? -12.240 -7.315 4.518 1.00 82.50 94 GLY A CA 1
ATOM 790 C C . GLY A 1 94 ? -12.494 -7.962 5.881 1.00 82.50 94 GLY A C 1
ATOM 791 O O . GLY A 1 94 ? -13.636 -8.033 6.320 1.00 82.50 94 GLY A O 1
ATOM 792 N N . ALA A 1 95 ? -11.430 -8.326 6.604 1.00 71.00 95 ALA A N 1
ATOM 793 C CA . ALA A 1 95 ? -11.547 -8.879 7.954 1.00 71.00 95 ALA A CA 1
ATOM 794 C C . ALA A 1 95 ? -12.142 -7.882 8.968 1.00 71.00 95 ALA A C 1
ATOM 796 O O . ALA A 1 95 ? -12.824 -8.291 9.902 1.00 71.00 95 ALA A O 1
ATOM 797 N N . LYS A 1 96 ? -11.909 -6.571 8.808 1.00 60.97 96 LYS A N 1
ATOM 798 C CA . LYS A 1 96 ? -12.543 -5.552 9.664 1.00 60.97 96 LYS A CA 1
ATOM 799 C C . LYS A 1 96 ? -14.057 -5.480 9.462 1.00 60.97 96 LYS A C 1
ATOM 801 O O . LYS A 1 96 ? -14.776 -5.358 10.447 1.00 60.97 96 LYS A O 1
ATOM 806 N N . VAL A 1 97 ? -14.516 -5.589 8.215 1.00 61.69 97 VAL A N 1
ATOM 807 C CA . VAL A 1 97 ? -15.947 -5.535 7.879 1.00 61.69 97 VAL A CA 1
ATOM 808 C C . VAL A 1 97 ? -16.702 -6.702 8.524 1.00 61.69 97 VAL A C 1
ATOM 810 O O . VAL A 1 97 ? -17.755 -6.487 9.115 1.00 61.69 97 VAL A O 1
ATOM 813 N N . GLU A 1 98 ? -16.134 -7.911 8.497 1.00 59.66 98 GLU A N 1
ATOM 814 C CA . GLU A 1 98 ? -16.747 -9.089 9.132 1.00 59.66 98 GLU A CA 1
ATOM 815 C C . GLU A 1 98 ? -16.849 -8.941 10.664 1.00 59.66 98 GLU A C 1
ATOM 817 O O . GLU A 1 98 ? -17.886 -9.246 11.251 1.00 59.66 98 GLU A O 1
ATOM 822 N N . VAL A 1 99 ? -15.813 -8.399 11.317 1.00 60.69 99 VAL A N 1
ATOM 823 C CA . VAL A 1 99 ? -15.796 -8.211 12.781 1.00 60.69 99 VAL A CA 1
ATOM 824 C C . VAL A 1 99 ? -16.787 -7.136 13.245 1.00 60.69 99 VAL A C 1
ATOM 826 O O . VAL A 1 99 ? -17.406 -7.291 14.297 1.00 60.69 99 VAL A O 1
ATOM 829 N N . GLU A 1 100 ? -16.964 -6.050 12.487 1.00 57.19 100 GLU A N 1
ATOM 830 C CA . GLU A 1 100 ? -17.964 -5.021 12.814 1.00 57.19 100 GLU A CA 1
ATOM 831 C C . GLU A 1 100 ? -19.401 -5.540 12.651 1.00 57.19 100 GLU A C 1
ATOM 833 O O . GLU A 1 100 ? -20.263 -5.216 13.469 1.00 57.19 100 GLU A O 1
ATOM 838 N N . GLU A 1 101 ? -19.665 -6.396 11.659 1.00 57.00 101 GLU A N 1
ATOM 839 C CA . GLU A 1 101 ? -20.981 -7.015 11.479 1.00 57.00 101 GLU A CA 1
ATOM 840 C C . GLU A 1 101 ? -21.355 -8.003 12.594 1.00 57.00 101 GLU A C 1
ATOM 842 O O . GLU A 1 101 ? -22.523 -8.047 12.990 1.00 57.00 101 GLU A O 1
ATOM 847 N N . ASP A 1 102 ? -20.400 -8.778 13.115 1.00 56.88 102 ASP A N 1
ATOM 848 C CA . ASP A 1 102 ? -20.648 -9.723 14.215 1.00 56.88 102 ASP A CA 1
ATOM 849 C C . ASP A 1 102 ? -20.897 -9.014 15.559 1.00 56.88 102 ASP A C 1
ATOM 851 O O . ASP A 1 102 ? -21.715 -9.467 16.365 1.00 56.88 102 ASP A O 1
ATOM 855 N N . LEU A 1 103 ? -20.255 -7.862 15.787 1.00 58.50 103 LEU A N 1
ATOM 856 C CA . LEU A 1 103 ? -20.460 -7.038 16.987 1.00 58.50 103 LEU A CA 1
ATOM 857 C C . LEU A 1 103 ? -21.799 -6.283 16.988 1.00 58.50 103 LEU A C 1
ATOM 859 O O . LEU A 1 103 ? -22.301 -5.947 18.055 1.00 58.50 103 LEU A O 1
ATOM 863 N N . LEU A 1 104 ? -22.381 -6.019 15.816 1.00 58.25 104 LEU A N 1
ATOM 864 C CA . LEU A 1 104 ? -23.703 -5.391 15.669 1.00 58.25 104 LEU A CA 1
ATOM 865 C C . LEU A 1 104 ? -24.867 -6.397 15.743 1.00 58.25 104 LEU A C 1
ATOM 867 O O . LEU A 1 104 ? -26.019 -5.981 15.871 1.00 58.25 104 LEU A O 1
ATOM 871 N N . LYS A 1 105 ? -24.583 -7.703 15.643 1.00 57.47 105 LYS A N 1
ATOM 872 C CA . LYS A 1 105 ? -25.574 -8.796 15.692 1.00 57.47 105 LYS A CA 1
ATOM 873 C C . LYS A 1 105 ? -25.634 -9.521 17.050 1.00 57.47 105 LYS A C 1
ATOM 875 O O . LYS A 1 105 ? -26.487 -10.397 17.200 1.00 57.47 105 LYS A O 1
ATOM 880 N N . SER A 1 106 ? -24.764 -9.174 18.007 1.00 50.16 106 SER A N 1
ATOM 881 C CA . SER A 1 106 ? -24.779 -9.662 19.405 1.00 50.16 106 SER A CA 1
ATOM 882 C C . SER A 1 106 ? -25.437 -8.664 20.352 1.00 50.16 106 SER A C 1
ATOM 884 O O . SER A 1 106 ? -26.097 -9.127 21.307 1.00 50.16 106 SER A O 1
#

pLDDT: mean 77.12, std 17.1, range [37.75, 94.06]